Protein AF-A0A961KJP8-F1 (afdb_monomer_lite)

Secondary structure (DSSP, 8-state):
-PPPPPPTT-SEEEEETTTEEEEES-SS--HHHHHHHHHHHHHHHHH--TTEEEEEE-SSEEEEEE-TTTS-HHHHHHHHHHHHHTS-SSSPPPPS---PPP-----SSTTSTTHHHHHHHTT--HHHHHHHHHH-------

Structure (mmCIF, N/CA/C/O backbone):
data_AF-A0A961KJP8-F1
#
_entry.id   AF-A0A961KJP8-F1
#
loop_
_atom_site.group_PDB
_atom_site.id
_atom_site.type_symbol
_atom_site.label_atom_id
_atom_site.label_alt_id
_atom_site.label_comp_id
_atom_site.label_asym_id
_atom_site.label_entity_id
_atom_site.label_seq_id
_atom_site.pdbx_PDB_ins_code
_atom_site.Cartn_x
_atom_site.Cartn_y
_atom_site.Cartn_z
_atom_site.occupancy
_atom_site.B_iso_or_equiv
_atom_site.auth_seq_id
_atom_site.auth_comp_id
_atom_site.auth_asym_id
_atom_site.auth_atom_id
_atom_site.pdbx_PDB_model_num
ATOM 1 N N . MET A 1 1 ? -6.790 21.841 -0.341 1.00 41.84 1 MET A N 1
ATOM 2 C CA . MET A 1 1 ? -5.380 21.836 0.096 1.00 41.84 1 MET A CA 1
ATOM 3 C C . MET A 1 1 ? -4.637 20.857 -0.798 1.00 41.84 1 MET A C 1
ATOM 5 O O . MET A 1 1 ? -5.084 19.720 -0.892 1.00 41.84 1 MET A O 1
ATOM 9 N N . ALA A 1 2 ? -3.631 21.311 -1.547 1.00 49.59 2 ALA A N 1
ATOM 10 C CA . ALA A 1 2 ? -2.829 20.426 -2.396 1.00 49.59 2 ALA A CA 1
ATOM 11 C C . ALA A 1 2 ? -1.981 19.487 -1.512 1.00 49.59 2 ALA A C 1
ATOM 13 O O . ALA A 1 2 ? -1.607 19.905 -0.412 1.00 49.59 2 ALA A O 1
ATOM 14 N N . PRO A 1 3 ? -1.718 18.234 -1.929 1.00 55.06 3 PRO A N 1
ATOM 15 C CA . PRO A 1 3 ? -0.844 17.346 -1.171 1.00 55.06 3 PRO A CA 1
ATOM 16 C C . PRO A 1 3 ? 0.560 17.965 -1.048 1.00 55.06 3 PRO A C 1
ATOM 18 O O . PRO A 1 3 ? 0.991 18.661 -1.972 1.00 55.06 3 PRO A O 1
ATOM 21 N N . PRO A 1 4 ? 1.261 17.750 0.082 1.00 56.22 4 PRO A N 1
ATOM 22 C CA . PRO A 1 4 ? 2.637 18.206 0.228 1.00 56.22 4 PRO A CA 1
ATOM 23 C C . PRO A 1 4 ? 3.510 17.615 -0.892 1.00 56.22 4 PRO A C 1
ATOM 25 O O . PRO A 1 4 ? 3.237 16.497 -1.345 1.00 56.22 4 PRO A O 1
ATOM 28 N N . PRO A 1 5 ? 4.532 18.356 -1.361 1.00 59.50 5 PRO A N 1
ATOM 29 C CA . PRO A 1 5 ? 5.445 17.852 -2.378 1.00 59.50 5 PRO A CA 1
ATOM 30 C C . PRO A 1 5 ? 6.138 16.572 -1.883 1.00 59.50 5 PRO A C 1
ATOM 32 O O . PRO A 1 5 ? 6.341 16.422 -0.675 1.00 59.50 5 PRO A O 1
ATOM 35 N N . PRO A 1 6 ? 6.493 15.645 -2.790 1.00 62.84 6 PRO A N 1
ATOM 36 C CA . PRO A 1 6 ? 7.217 14.441 -2.414 1.00 62.84 6 PRO A CA 1
ATOM 37 C C . PRO A 1 6 ? 8.536 14.801 -1.731 1.00 62.84 6 PRO A C 1
ATOM 39 O O . PRO A 1 6 ? 9.225 15.744 -2.126 1.00 62.84 6 PRO A O 1
ATOM 42 N N . GLU A 1 7 ? 8.879 14.039 -0.699 1.00 74.00 7 GLU A N 1
ATOM 43 C CA . GLU A 1 7 ? 10.131 14.224 0.019 1.00 74.00 7 GLU A CA 1
ATOM 44 C C . GLU A 1 7 ? 11.343 13.938 -0.884 1.00 74.00 7 GLU A C 1
ATOM 46 O O . GLU A 1 7 ? 11.262 13.093 -1.789 1.00 74.00 7 GLU A O 1
ATOM 51 N N . PRO A 1 8 ? 12.489 14.608 -0.648 1.00 76.12 8 PRO A N 1
ATOM 52 C CA . PRO A 1 8 ? 13.696 14.382 -1.429 1.00 76.12 8 PRO A CA 1
ATOM 53 C C . PRO A 1 8 ? 14.079 12.897 -1.432 1.00 76.12 8 PRO A C 1
ATOM 55 O O . PRO A 1 8 ? 14.283 12.291 -0.384 1.00 76.12 8 PRO A O 1
ATOM 58 N N . GLY A 1 9 ? 14.195 12.310 -2.624 1.00 87.75 9 GLY A N 1
ATOM 59 C CA . GLY A 1 9 ? 14.569 10.903 -2.791 1.00 87.75 9 GLY A CA 1
ATOM 60 C C . GLY A 1 9 ? 13.405 9.929 -2.983 1.00 87.75 9 GLY A C 1
ATOM 61 O O . GLY A 1 9 ? 13.668 8.734 -3.126 1.00 87.75 9 GLY A O 1
ATOM 62 N N . PHE A 1 10 ? 12.155 10.402 -3.050 1.00 93.75 10 PHE A N 1
ATOM 63 C CA . PHE A 1 10 ? 10.992 9.588 -3.411 1.00 93.75 10 PHE A CA 1
ATOM 64 C C . PHE A 1 10 ? 10.323 10.059 -4.716 1.00 93.75 10 PHE A C 1
ATOM 66 O O . PHE A 1 10 ? 10.342 11.251 -5.020 1.00 93.75 10 PHE A O 1
ATOM 73 N N . PRO A 1 11 ? 9.714 9.145 -5.497 1.00 95.50 11 PRO A N 1
ATOM 74 C CA . PRO A 1 11 ? 9.646 7.699 -5.286 1.00 95.50 11 PRO A CA 1
ATOM 75 C C . PRO A 1 11 ? 10.997 6.991 -5.508 1.00 95.50 11 PRO A C 1
ATOM 77 O O . PRO A 1 11 ? 11.780 7.364 -6.377 1.00 95.50 11 PRO A O 1
ATOM 80 N N . ALA A 1 12 ? 11.265 5.942 -4.726 1.00 96.56 12 ALA A N 1
ATOM 81 C CA . ALA A 1 12 ? 12.535 5.214 -4.728 1.00 96.56 12 ALA A CA 1
ATOM 82 C C . ALA A 1 12 ? 12.351 3.750 -5.139 1.00 96.56 12 ALA A C 1
ATOM 84 O O . ALA A 1 12 ? 11.562 3.027 -4.531 1.00 96.56 12 ALA A O 1
ATOM 85 N N . ILE A 1 13 ? 13.144 3.287 -6.110 1.00 97.31 13 ILE A N 1
ATOM 86 C CA . ILE A 1 13 ? 13.220 1.870 -6.491 1.00 97.31 13 ILE A CA 1
ATOM 87 C C . ILE A 1 13 ? 14.413 1.217 -5.787 1.00 97.31 13 ILE A C 1
ATOM 89 O O . ILE A 1 13 ? 15.568 1.573 -6.053 1.00 97.31 13 ILE A O 1
ATOM 93 N N . ARG A 1 14 ? 14.142 0.211 -4.955 1.00 96.06 14 ARG A N 1
ATOM 94 C CA . ARG A 1 14 ? 15.132 -0.560 -4.192 1.00 96.06 14 ARG A CA 1
ATOM 95 C C . ARG A 1 14 ? 15.055 -2.045 -4.528 1.00 96.06 14 ARG A C 1
ATOM 97 O O . ARG A 1 14 ? 14.040 -2.553 -4.998 1.00 96.06 14 ARG A O 1
ATOM 104 N N . THR A 1 15 ? 16.149 -2.751 -4.283 1.00 95.62 15 THR A N 1
ATOM 105 C CA . THR A 1 15 ? 16.196 -4.210 -4.377 1.00 95.62 15 THR A CA 1
ATOM 106 C C . THR A 1 15 ? 15.733 -4.841 -3.073 1.00 95.62 15 THR A C 1
ATOM 108 O O . THR A 1 15 ? 16.133 -4.386 -2.004 1.00 95.62 15 THR A O 1
ATOM 111 N N . ALA A 1 16 ? 14.964 -5.921 -3.161 1.00 93.56 16 ALA A N 1
ATOM 112 C CA . ALA A 1 16 ? 14.533 -6.719 -2.021 1.00 93.56 16 ALA A CA 1
ATOM 113 C C . ALA A 1 16 ? 14.915 -8.186 -2.278 1.00 93.56 16 ALA A C 1
ATOM 115 O O . ALA A 1 16 ? 14.183 -8.937 -2.915 1.00 93.56 16 ALA A O 1
ATOM 116 N N . GLY A 1 17 ? 16.112 -8.580 -1.840 1.00 91.56 17 GLY A N 1
ATOM 117 C CA . GLY A 1 17 ? 16.649 -9.920 -2.092 1.00 91.56 17 GLY A CA 1
ATOM 118 C C . GLY A 1 17 ? 17.026 -10.187 -3.559 1.00 91.56 17 GLY A C 1
ATOM 119 O O . GLY A 1 17 ? 17.413 -9.281 -4.311 1.00 91.56 17 GLY A O 1
ATOM 120 N N . LEU A 1 18 ? 16.963 -11.464 -3.958 1.00 89.81 18 LEU A N 1
ATOM 121 C CA . LEU A 1 18 ? 17.415 -11.938 -5.275 1.00 89.81 18 LEU A CA 1
ATOM 122 C C . LEU A 1 18 ? 16.391 -11.676 -6.394 1.00 89.81 18 LEU A C 1
ATOM 124 O O . LEU A 1 18 ? 16.762 -11.278 -7.497 1.00 89.81 18 LEU A O 1
ATOM 128 N N . ASN A 1 19 ? 15.108 -11.846 -6.089 1.00 94.12 19 ASN A N 1
ATOM 129 C CA . ASN A 1 19 ? 14.028 -11.845 -7.083 1.00 94.12 19 ASN A CA 1
ATOM 130 C C . ASN A 1 19 ? 12.964 -10.786 -6.765 1.00 94.12 19 ASN A C 1
ATOM 132 O O . ASN A 1 19 ? 11.847 -10.853 -7.269 1.00 94.12 19 ASN A O 1
ATOM 136 N N . GLY A 1 20 ? 13.283 -9.838 -5.880 1.00 95.62 20 GLY A N 1
ATOM 137 C CA . GLY A 1 20 ? 12.343 -8.838 -5.398 1.00 95.62 20 GLY A CA 1
ATOM 138 C C . GLY A 1 20 ? 12.797 -7.408 -5.662 1.00 95.62 20 GLY A C 1
ATOM 139 O O . GLY A 1 20 ? 13.990 -7.077 -5.622 1.00 95.62 20 GLY A O 1
ATOM 140 N N . MET A 1 21 ? 11.822 -6.537 -5.900 1.00 96.81 21 MET A N 1
ATOM 141 C CA . MET A 1 21 ? 12.000 -5.090 -5.974 1.00 96.81 21 MET A CA 1
ATOM 142 C C . MET A 1 21 ? 10.942 -4.388 -5.129 1.00 96.81 21 MET A C 1
ATOM 144 O O . MET A 1 21 ? 9.816 -4.863 -4.998 1.00 96.81 21 MET A O 1
ATOM 148 N N . LEU A 1 22 ? 11.316 -3.247 -4.562 1.00 97.19 22 LEU A N 1
ATOM 149 C CA . LEU A 1 22 ? 10.440 -2.407 -3.761 1.00 97.19 22 LEU A CA 1
ATOM 150 C C . LEU A 1 22 ? 10.391 -1.012 -4.375 1.00 97.19 22 LEU A C 1
ATOM 152 O O . LEU A 1 22 ? 11.433 -0.416 -4.647 1.00 97.19 22 LEU A O 1
ATOM 156 N N . VAL A 1 23 ? 9.187 -0.490 -4.566 1.00 97.69 23 VAL A N 1
ATOM 157 C CA . VAL A 1 23 ? 8.947 0.899 -4.958 1.00 97.69 23 VAL A CA 1
ATOM 158 C C . VAL A 1 23 ? 8.318 1.615 -3.775 1.00 97.69 23 VAL A C 1
ATOM 160 O O . VAL A 1 23 ? 7.202 1.276 -3.393 1.00 97.69 23 VAL A O 1
ATOM 163 N N . SER A 1 24 ? 9.022 2.576 -3.184 1.00 97.25 24 SER A N 1
ATOM 164 C CA . SER A 1 24 ? 8.552 3.345 -2.024 1.00 97.25 24 SER A CA 1
ATOM 165 C C . SER A 1 24 ? 8.204 4.774 -2.420 1.00 97.25 24 SER A C 1
ATOM 167 O O . SER A 1 24 ? 8.913 5.368 -3.227 1.00 97.25 24 SER A O 1
ATOM 169 N N . PHE A 1 25 ? 7.156 5.333 -1.819 1.00 96.62 25 PHE A N 1
ATOM 170 C CA . PHE A 1 25 ? 6.673 6.696 -2.078 1.00 96.62 25 PHE A CA 1
ATOM 171 C C . PHE A 1 25 ? 6.934 7.674 -0.923 1.00 96.62 25 PHE A C 1
ATOM 173 O O . PHE A 1 25 ? 6.763 8.874 -1.109 1.00 96.62 25 PHE A O 1
ATOM 180 N N . ALA A 1 26 ? 7.339 7.173 0.243 1.00 95.19 26 ALA A N 1
ATOM 181 C CA . ALA A 1 26 ? 7.783 7.947 1.401 1.00 95.19 26 ALA A CA 1
ATOM 182 C C . ALA A 1 26 ? 8.609 7.041 2.332 1.00 95.19 26 ALA A C 1
ATOM 184 O O . ALA A 1 26 ? 8.640 5.816 2.135 1.00 95.19 26 ALA A O 1
ATOM 185 N N . ASP A 1 27 ? 9.267 7.625 3.333 1.00 92.62 27 ASP A N 1
ATOM 186 C CA . ASP A 1 27 ? 9.944 6.901 4.419 1.00 92.62 27 ASP A CA 1
ATOM 187 C C . ASP A 1 27 ? 9.015 6.597 5.609 1.00 92.62 27 ASP A C 1
ATOM 189 O O . ASP A 1 27 ? 9.269 5.682 6.391 1.00 92.62 27 ASP A O 1
ATOM 193 N N . SER A 1 28 ? 7.907 7.324 5.696 1.00 90.69 28 SER A N 1
ATOM 194 C CA . SER A 1 28 ? 6.936 7.298 6.777 1.00 90.69 28 SER A CA 1
ATOM 195 C C . SER A 1 28 ? 5.515 7.245 6.217 1.00 90.69 28 SER A C 1
ATOM 197 O O . SER A 1 28 ? 5.250 7.547 5.048 1.00 90.69 28 SER A O 1
ATOM 199 N N . MET A 1 29 ? 4.571 6.784 7.039 1.00 88.81 29 MET A N 1
ATOM 200 C CA . MET A 1 29 ? 3.182 6.653 6.611 1.00 88.81 29 MET A CA 1
ATOM 201 C C . MET A 1 29 ? 2.552 8.029 6.385 1.00 88.81 29 MET A C 1
ATOM 203 O O . MET A 1 29 ? 2.440 8.831 7.307 1.00 88.81 29 MET A O 1
ATOM 207 N N . SER A 1 30 ? 2.036 8.253 5.176 1.00 91.25 30 SER A N 1
ATOM 208 C CA . SER A 1 30 ? 1.184 9.398 4.865 1.00 91.25 30 SER A CA 1
ATOM 209 C C . SER A 1 30 ? 0.058 9.006 3.907 1.00 91.25 30 SER A C 1
ATOM 211 O O . SER A 1 30 ? 0.192 8.084 3.096 1.00 91.25 30 SER A O 1
ATOM 213 N N . GLU A 1 31 ? -1.073 9.711 3.994 1.00 90.25 31 GLU A N 1
ATOM 214 C CA . GLU A 1 31 ? -2.218 9.494 3.103 1.00 90.25 31 GLU A CA 1
ATOM 215 C C . GLU A 1 31 ? -1.829 9.639 1.614 1.00 90.25 31 GLU A C 1
ATOM 217 O O . GLU A 1 31 ? -2.146 8.728 0.842 1.00 90.25 31 GLU A O 1
ATOM 222 N N . PRO A 1 32 ? -1.097 10.692 1.178 1.00 93.19 32 PRO A N 1
ATOM 223 C CA . PRO A 1 32 ? -0.697 10.828 -0.224 1.00 93.19 32 PRO A CA 1
ATOM 224 C C . PRO A 1 32 ? 0.207 9.685 -0.700 1.00 93.19 32 PRO A C 1
ATOM 226 O O . PRO A 1 32 ? -0.021 9.139 -1.779 1.00 93.19 32 PRO A O 1
ATOM 229 N N . ALA A 1 33 ? 1.186 9.269 0.112 1.00 94.56 33 ALA A N 1
ATOM 230 C CA . ALA A 1 33 ? 2.104 8.195 -0.260 1.00 94.56 33 ALA A CA 1
ATOM 231 C C . ALA A 1 33 ? 1.407 6.827 -0.325 1.00 94.56 33 ALA A C 1
ATOM 233 O O . ALA A 1 33 ? 1.677 6.041 -1.235 1.00 94.56 33 ALA A O 1
ATOM 234 N N . ASN A 1 34 ? 0.460 6.550 0.579 1.00 94.88 34 ASN A N 1
ATOM 235 C CA . ASN A 1 34 ? -0.346 5.331 0.503 1.00 94.88 34 ASN A CA 1
ATOM 236 C C . ASN A 1 34 ? -1.211 5.298 -0.761 1.00 94.88 34 ASN A C 1
ATOM 238 O O . ASN A 1 34 ? -1.266 4.278 -1.452 1.00 94.88 34 ASN A O 1
ATOM 242 N N . ARG A 1 35 ? -1.853 6.420 -1.112 1.00 93.81 35 ARG A N 1
ATOM 243 C CA . ARG A 1 35 ? -2.639 6.507 -2.350 1.00 93.81 35 ARG A CA 1
ATOM 244 C C . ARG A 1 35 ? -1.763 6.321 -3.589 1.00 93.81 35 ARG A C 1
ATOM 246 O O . ARG A 1 35 ? -2.178 5.600 -4.496 1.00 93.81 35 ARG A O 1
ATOM 253 N N . ALA A 1 36 ? -0.563 6.901 -3.599 1.00 95.75 36 ALA A N 1
ATOM 254 C CA . ALA A 1 36 ? 0.408 6.727 -4.675 1.00 95.75 36 ALA A CA 1
ATOM 255 C C . ALA A 1 36 ? 0.815 5.254 -4.843 1.00 95.75 36 ALA A C 1
ATOM 257 O O . ALA A 1 36 ? 0.752 4.729 -5.954 1.00 95.75 36 ALA A O 1
ATOM 258 N N . ALA A 1 37 ? 1.118 4.554 -3.743 1.00 96.25 37 ALA A N 1
ATOM 259 C CA . ALA A 1 37 ? 1.440 3.127 -3.761 1.00 96.25 37 ALA A CA 1
ATOM 260 C C . ALA A 1 37 ? 0.290 2.272 -4.325 1.00 96.25 37 ALA A C 1
ATOM 262 O O . ALA A 1 37 ? 0.509 1.439 -5.208 1.00 96.25 37 ALA A O 1
ATOM 263 N N . LEU A 1 38 ? -0.949 2.512 -3.883 1.00 95.31 38 LEU A N 1
ATOM 264 C CA . LEU A 1 38 ? -2.132 1.800 -4.383 1.00 95.31 38 LEU A CA 1
ATOM 265 C C . LEU A 1 38 ? -2.387 2.072 -5.874 1.00 95.31 38 LEU A C 1
ATOM 267 O O . LEU A 1 38 ? -2.660 1.144 -6.641 1.00 95.31 38 LEU A O 1
ATOM 271 N N . ALA A 1 39 ? -2.285 3.333 -6.301 1.00 95.38 39 ALA A N 1
ATOM 272 C CA . ALA A 1 39 ? -2.461 3.719 -7.698 1.00 95.38 39 ALA A CA 1
ATOM 273 C C . ALA A 1 39 ? -1.373 3.106 -8.596 1.00 95.38 39 ALA A C 1
ATOM 275 O O . ALA A 1 39 ? -1.689 2.561 -9.660 1.00 95.38 39 ALA A O 1
ATOM 276 N N . PHE A 1 40 ? -0.115 3.142 -8.148 1.00 96.50 40 PHE A N 1
ATOM 277 C CA . PHE A 1 40 ? 1.024 2.550 -8.844 1.00 96.50 40 PHE A CA 1
ATOM 278 C C . PHE A 1 40 ? 0.871 1.043 -8.997 1.00 96.50 40 PHE A C 1
ATOM 280 O O . PHE A 1 40 ? 0.955 0.537 -10.116 1.00 96.50 40 PHE A O 1
ATOM 287 N N . ARG A 1 41 ? 0.546 0.325 -7.915 1.00 95.69 41 ARG A N 1
ATOM 288 C CA . ARG A 1 41 ? 0.306 -1.124 -7.972 1.00 95.69 41 ARG A CA 1
ATOM 289 C C . ARG A 1 41 ? -0.816 -1.473 -8.944 1.00 95.69 41 ARG A C 1
ATOM 291 O O . ARG A 1 41 ? -0.674 -2.399 -9.736 1.00 95.69 41 ARG A O 1
ATOM 298 N N . ALA A 1 42 ? -1.919 -0.726 -8.931 1.00 94.38 42 ALA A N 1
ATOM 299 C CA . ALA A 1 42 ? -3.015 -0.973 -9.861 1.00 94.38 42 ALA A CA 1
ATOM 300 C C . ALA A 1 42 ? -2.597 -0.761 -11.325 1.00 94.38 42 ALA A C 1
ATOM 302 O O . ALA A 1 42 ? -3.030 -1.502 -12.204 1.00 94.38 42 ALA A O 1
ATOM 303 N N . ALA A 1 43 ? -1.760 0.239 -11.606 1.00 94.69 43 ALA A N 1
ATOM 304 C CA . ALA A 1 43 ? -1.236 0.464 -12.948 1.00 94.69 43 ALA A CA 1
ATOM 305 C C . ALA A 1 43 ? -0.234 -0.606 -13.381 1.00 94.69 43 ALA A C 1
ATOM 307 O O . ALA A 1 43 ? -0.310 -1.070 -14.512 1.00 94.69 43 ALA A O 1
ATOM 308 N N . LEU A 1 44 ? 0.647 -1.022 -12.477 1.00 93.94 44 LEU A N 1
ATOM 309 C CA . LEU A 1 44 ? 1.578 -2.120 -12.685 1.00 93.94 44 LEU A CA 1
ATOM 310 C C . LEU A 1 44 ? 0.833 -3.424 -13.004 1.00 93.94 44 LEU A C 1
ATOM 312 O O . LEU A 1 44 ? 1.157 -4.083 -13.984 1.00 93.94 44 LEU A O 1
ATOM 316 N N . ASN A 1 45 ? -0.218 -3.749 -12.246 1.00 92.94 45 ASN A N 1
ATOM 317 C CA . ASN A 1 45 ? -1.044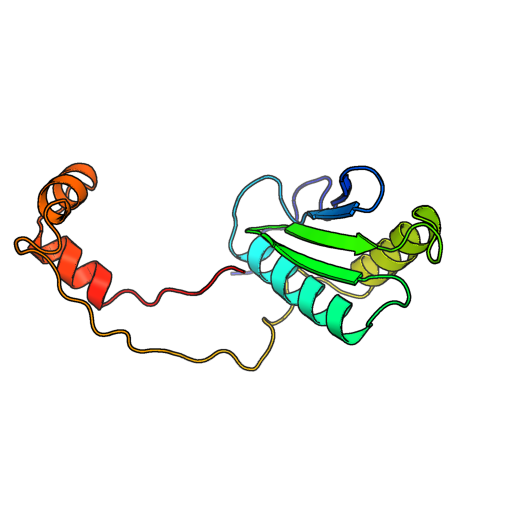 -4.931 -12.501 1.00 92.94 45 ASN A CA 1
ATOM 318 C C . ASN A 1 45 ? -1.764 -4.863 -13.853 1.00 92.94 45 ASN A C 1
ATOM 320 O O . ASN A 1 45 ? -1.931 -5.889 -14.499 1.00 92.94 45 ASN A O 1
ATOM 324 N N . ARG A 1 46 ? -2.172 -3.668 -14.300 1.00 92.00 46 ARG A N 1
ATOM 325 C CA . ARG A 1 46 ? -2.747 -3.479 -15.643 1.00 92.00 46 ARG A CA 1
ATOM 326 C C . ARG A 1 46 ? -1.709 -3.606 -16.754 1.00 92.00 46 ARG A C 1
ATOM 328 O O . ARG A 1 46 ? -2.042 -4.111 -17.815 1.00 92.00 46 ARG A O 1
ATOM 335 N N . ALA A 1 47 ? -0.490 -3.118 -16.525 1.00 90.75 47 ALA A N 1
ATOM 336 C CA . ALA A 1 47 ? 0.612 -3.266 -17.470 1.00 90.75 47 ALA A CA 1
ATOM 337 C C . ALA A 1 47 ? 1.084 -4.724 -17.575 1.00 90.75 47 ALA A C 1
ATOM 339 O O . ALA A 1 47 ? 1.663 -5.079 -18.594 1.00 90.75 47 ALA A O 1
ATOM 340 N N . ALA A 1 48 ? 0.839 -5.525 -16.527 1.00 83.88 48 ALA A N 1
ATOM 341 C CA . ALA A 1 48 ? 1.137 -6.953 -16.429 1.00 83.88 48 ALA A CA 1
ATOM 342 C C . ALA A 1 48 ? 2.498 -7.320 -17.052 1.00 83.88 48 ALA A C 1
ATOM 344 O O . ALA A 1 48 ? 2.539 -8.055 -18.037 1.00 83.88 48 ALA A O 1
ATOM 345 N N . PRO A 1 49 ? 3.623 -6.779 -16.541 1.00 81.69 49 PRO A N 1
ATOM 346 C CA . PRO A 1 49 ? 4.905 -6.966 -17.197 1.00 81.69 49 PRO A CA 1
ATOM 347 C C . PRO A 1 49 ? 5.289 -8.445 -17.188 1.00 81.69 49 PRO A C 1
ATOM 349 O O . PRO A 1 49 ? 5.395 -9.047 -16.117 1.00 81.69 49 PRO A O 1
ATOM 352 N N . ASP A 1 50 ? 5.550 -9.003 -18.368 1.00 89.19 50 ASP A N 1
ATOM 353 C CA . ASP A 1 50 ? 6.016 -10.382 -18.493 1.00 89.19 50 ASP A CA 1
ATOM 354 C C . ASP A 1 50 ? 7.226 -10.642 -17.588 1.00 89.19 50 ASP A C 1
ATOM 356 O O . ASP A 1 50 ? 8.205 -9.890 -17.586 1.00 89.19 50 ASP A O 1
ATOM 360 N N . GLY A 1 51 ? 7.142 -11.718 -16.804 1.00 90.38 51 GLY A N 1
ATOM 361 C CA . GLY A 1 51 ? 8.160 -12.106 -15.830 1.00 90.38 51 GLY A CA 1
ATOM 362 C C . GLY A 1 51 ? 7.947 -11.556 -14.417 1.00 90.38 51 GLY A C 1
ATOM 363 O O . GLY A 1 51 ? 8.650 -12.001 -13.515 1.00 90.38 51 GLY A O 1
ATOM 364 N N . VAL A 1 52 ? 6.984 -10.657 -14.181 1.00 93.81 52 VAL A N 1
ATOM 365 C CA . VAL A 1 52 ? 6.523 -10.318 -12.821 1.00 93.81 52 VAL A CA 1
ATOM 366 C C . VAL A 1 52 ? 5.509 -11.366 -12.368 1.00 93.81 52 VAL A C 1
ATOM 368 O O . VAL A 1 52 ? 4.498 -11.593 -13.024 1.00 93.81 52 VAL A O 1
ATOM 371 N N . GLU A 1 53 ? 5.778 -12.008 -11.236 1.00 93.94 53 GLU A N 1
ATOM 372 C CA . GLU A 1 53 ? 4.982 -13.130 -10.726 1.00 93.94 53 GLU A CA 1
ATOM 373 C C . GLU A 1 53 ? 4.015 -12.707 -9.615 1.00 93.94 53 GLU A C 1
ATOM 375 O O . GLU A 1 53 ? 2.981 -13.338 -9.418 1.00 93.94 53 GLU A O 1
ATOM 380 N N . GLU A 1 54 ? 4.347 -11.653 -8.865 1.00 93.81 54 GLU A N 1
ATOM 381 C CA . GLU A 1 54 ? 3.548 -11.198 -7.729 1.00 93.81 54 GLU A CA 1
ATOM 382 C C . GLU A 1 54 ? 3.723 -9.701 -7.480 1.00 93.81 54 GLU A C 1
ATOM 384 O O . GLU A 1 54 ? 4.824 -9.160 -7.625 1.00 93.81 54 GLU A O 1
ATOM 389 N N . THR A 1 55 ? 2.645 -9.041 -7.043 1.00 95.44 55 THR A N 1
ATOM 390 C CA . THR A 1 55 ? 2.694 -7.673 -6.518 1.00 95.44 55 THR A CA 1
ATOM 391 C C . THR A 1 55 ? 1.900 -7.541 -5.218 1.00 95.44 55 THR A C 1
ATOM 393 O O . THR A 1 55 ? 0.735 -7.948 -5.118 1.00 95.44 55 THR A O 1
ATOM 396 N N . ALA A 1 56 ? 2.499 -6.881 -4.230 1.00 92.94 56 ALA A N 1
ATOM 397 C CA . ALA A 1 56 ? 1.889 -6.622 -2.930 1.00 92.94 56 ALA A CA 1
ATOM 398 C C . ALA A 1 56 ? 2.072 -5.154 -2.529 1.00 92.94 56 ALA A C 1
ATOM 400 O O . ALA A 1 56 ? 3.124 -4.566 -2.769 1.00 92.94 56 ALA A O 1
ATOM 401 N N . SER A 1 57 ? 1.052 -4.549 -1.922 1.00 89.38 57 SER A N 1
ATOM 402 C CA . SER A 1 57 ? 1.141 -3.209 -1.325 1.00 89.38 57 SER A CA 1
ATOM 403 C C . SER A 1 57 ? 1.409 -3.315 0.172 1.00 89.38 57 SER A C 1
ATOM 405 O O . SER A 1 57 ? 0.820 -4.141 0.864 1.00 89.38 57 SER A O 1
ATOM 407 N N . SER A 1 58 ? 2.253 -2.418 0.667 1.00 88.50 58 SER A N 1
ATOM 408 C CA . SER A 1 58 ? 2.335 -2.027 2.074 1.00 88.50 58 SER A CA 1
ATOM 409 C C . SER A 1 58 ? 1.894 -0.560 2.208 1.00 88.50 58 SER A C 1
ATOM 411 O O . SER A 1 58 ? 1.438 0.041 1.234 1.00 88.50 58 SER A O 1
ATOM 413 N N . LEU A 1 59 ? 2.032 0.037 3.394 1.00 93.06 59 LEU A N 1
ATOM 414 C CA . LEU A 1 59 ? 1.542 1.384 3.706 1.00 93.06 59 LEU A CA 1
ATOM 415 C C . LEU A 1 59 ? 1.964 2.435 2.677 1.00 93.06 59 LEU A C 1
ATOM 417 O O . LEU A 1 59 ? 1.121 3.187 2.216 1.00 93.06 59 LEU A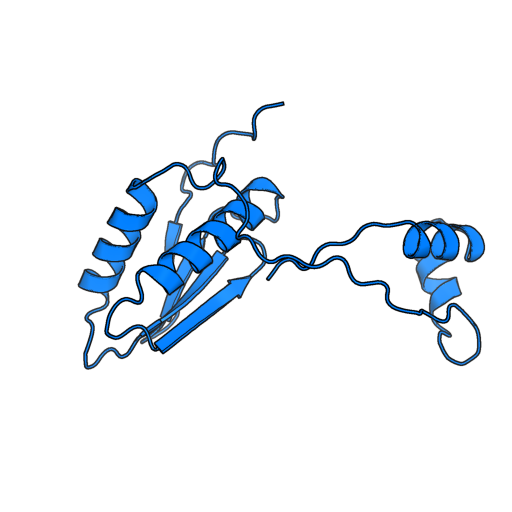 O 1
ATOM 421 N N . VAL A 1 60 ? 3.235 2.489 2.284 1.00 95.75 60 VAL A N 1
ATOM 422 C CA . VAL A 1 60 ? 3.743 3.499 1.330 1.00 95.75 60 VAL A CA 1
ATOM 423 C C . VAL A 1 60 ? 4.623 2.891 0.245 1.00 95.75 60 VAL A C 1
ATOM 425 O O . VAL A 1 60 ? 5.419 3.583 -0.385 1.00 95.75 60 VAL A O 1
ATOM 428 N N . SER A 1 61 ? 4.543 1.574 0.056 1.00 96.50 61 SER A N 1
ATOM 429 C CA . SER A 1 61 ? 5.417 0.853 -0.868 1.00 96.50 61 SER A CA 1
ATOM 430 C C . SER A 1 61 ? 4.688 -0.250 -1.620 1.00 96.50 61 SER A C 1
ATOM 432 O O . SER A 1 61 ? 3.702 -0.802 -1.137 1.00 96.50 61 SER A O 1
ATOM 434 N N . VAL A 1 62 ? 5.220 -0.602 -2.785 1.00 97.19 62 VAL A N 1
ATOM 435 C CA . VAL A 1 62 ? 4.795 -1.745 -3.592 1.00 97.19 62 VAL A CA 1
ATOM 436 C C . VAL A 1 62 ? 5.971 -2.696 -3.727 1.00 97.19 62 VAL A C 1
ATOM 438 O O . VAL A 1 62 ? 7.028 -2.316 -4.228 1.00 97.19 62 VAL A O 1
ATOM 441 N N . PHE A 1 63 ? 5.787 -3.924 -3.259 1.00 96.88 63 PHE A N 1
ATOM 442 C CA . PHE A 1 63 ? 6.698 -5.033 -3.482 1.00 96.88 63 PHE A CA 1
ATOM 443 C C . PHE A 1 63 ? 6.320 -5.762 -4.770 1.00 96.88 63 PHE A C 1
ATOM 445 O O . PHE A 1 63 ? 5.138 -5.938 -5.077 1.00 96.88 63 PHE A O 1
ATOM 452 N N . LEU A 1 64 ? 7.338 -6.187 -5.508 1.00 95.88 64 LEU A N 1
ATOM 453 C CA . LEU A 1 64 ? 7.219 -6.994 -6.708 1.00 95.88 64 LEU A CA 1
ATOM 454 C C . LEU A 1 64 ? 8.161 -8.187 -6.602 1.00 95.88 64 LEU A C 1
ATOM 456 O O . LEU A 1 64 ? 9.334 -7.999 -6.269 1.00 95.88 64 LEU A O 1
ATOM 460 N N . ARG A 1 65 ? 7.682 -9.370 -6.984 1.00 96.19 65 ARG A N 1
ATOM 461 C CA . ARG A 1 65 ? 8.512 -10.555 -7.226 1.00 96.19 65 ARG A CA 1
ATOM 462 C C . ARG A 1 65 ? 8.558 -10.852 -8.721 1.00 96.19 65 ARG A C 1
ATOM 464 O O . ARG A 1 65 ? 7.528 -10.768 -9.389 1.00 96.19 65 ARG A O 1
ATOM 471 N N . PHE A 1 66 ? 9.732 -11.189 -9.241 1.00 96.25 66 PHE A N 1
ATOM 472 C CA . PHE A 1 66 ? 9.932 -11.506 -10.654 1.00 96.25 66 PHE A CA 1
ATOM 473 C C . PHE A 1 66 ? 10.779 -12.766 -10.854 1.00 96.25 66 PHE A C 1
ATOM 475 O O . PHE A 1 66 ? 11.649 -13.080 -10.039 1.00 96.25 66 PHE A O 1
ATOM 482 N N . ASP A 1 67 ? 10.571 -13.447 -11.978 1.00 94.88 67 ASP A N 1
ATOM 483 C CA . ASP A 1 67 ? 11.374 -14.596 -12.384 1.00 94.88 67 ASP A CA 1
ATOM 484 C C . ASP A 1 67 ? 12.692 -14.105 -13.000 1.00 94.88 67 ASP A C 1
ATOM 486 O O . ASP A 1 67 ? 12.739 -13.645 -14.144 1.00 94.88 67 ASP A O 1
ATOM 490 N N . ALA A 1 68 ? 13.782 -14.218 -12.239 1.00 91.44 68 ALA A N 1
ATOM 491 C CA . ALA A 1 68 ? 15.110 -13.780 -12.661 1.00 91.44 68 ALA A CA 1
ATOM 492 C C . ALA A 1 68 ? 15.676 -14.565 -13.861 1.00 91.44 68 ALA A C 1
ATOM 494 O O . ALA A 1 68 ? 16.609 -14.081 -14.505 1.00 91.44 68 ALA A O 1
ATOM 495 N N . ALA A 1 69 ? 15.126 -15.742 -14.187 1.00 92.12 69 ALA A N 1
ATOM 496 C CA . ALA A 1 69 ? 15.503 -16.487 -15.387 1.00 92.12 69 ALA A CA 1
ATOM 497 C C . ALA A 1 69 ? 14.868 -15.899 -16.660 1.00 92.12 69 ALA A C 1
ATOM 499 O O . ALA A 1 69 ? 15.406 -16.084 -17.751 1.00 92.12 69 ALA A O 1
ATOM 500 N N . ARG A 1 70 ? 13.743 -15.181 -16.532 1.00 91.81 70 ARG A N 1
ATOM 501 C CA . ARG A 1 70 ? 12.992 -14.604 -17.665 1.00 91.81 70 ARG A CA 1
ATOM 502 C C . ARG A 1 70 ? 13.134 -13.093 -17.778 1.00 91.81 70 ARG A C 1
ATOM 504 O O . ARG A 1 70 ? 13.084 -12.560 -18.882 1.00 91.81 70 ARG A O 1
ATOM 511 N N . LEU A 1 71 ? 13.308 -12.404 -16.653 1.00 93.12 71 LEU A N 1
ATOM 512 C CA . LEU A 1 71 ? 13.379 -10.952 -16.587 1.00 93.12 71 LEU A CA 1
ATOM 513 C C . LEU A 1 71 ? 14.617 -10.520 -15.809 1.00 93.12 71 LEU A C 1
ATOM 515 O O . LEU A 1 71 ? 14.758 -10.786 -14.614 1.00 93.12 71 LEU A O 1
ATOM 519 N N . LYS A 1 72 ? 15.517 -9.793 -16.475 1.00 93.25 72 LYS A N 1
ATOM 520 C CA . LYS A 1 72 ? 16.666 -9.210 -15.785 1.00 93.25 72 LYS A CA 1
ATOM 521 C C . LYS A 1 72 ? 16.195 -8.068 -14.899 1.00 93.25 72 LYS A C 1
ATOM 523 O O . LYS A 1 72 ? 15.399 -7.216 -15.291 1.00 93.25 72 LYS A O 1
ATOM 528 N N . ARG A 1 73 ? 16.788 -7.989 -13.711 1.00 94.44 73 ARG A N 1
ATOM 529 C CA . ARG A 1 73 ? 16.506 -6.931 -12.735 1.00 94.44 73 ARG A CA 1
ATOM 530 C C . ARG A 1 73 ? 16.697 -5.521 -13.300 1.00 94.44 73 ARG A C 1
ATOM 532 O O . ARG A 1 73 ? 15.929 -4.629 -12.962 1.00 94.44 73 ARG A O 1
ATOM 539 N N . ALA A 1 74 ? 17.725 -5.311 -14.124 1.00 94.44 74 ALA A N 1
ATOM 540 C CA . ALA A 1 74 ? 18.000 -4.010 -14.735 1.00 94.44 74 ALA A CA 1
ATOM 541 C C . ALA A 1 74 ? 16.864 -3.574 -15.673 1.00 94.44 74 ALA A C 1
ATOM 543 O O . ALA A 1 74 ? 16.421 -2.431 -15.601 1.00 94.44 74 ALA A O 1
ATOM 544 N N . ASP A 1 75 ? 16.335 -4.510 -16.463 1.00 94.81 75 ASP A N 1
ATOM 545 C CA . ASP A 1 75 ? 15.225 -4.256 -17.382 1.00 94.81 75 ASP A CA 1
ATOM 546 C C . ASP A 1 75 ? 13.939 -3.958 -16.604 1.00 94.81 75 ASP A C 1
ATOM 548 O O . ASP A 1 75 ? 13.234 -2.996 -16.911 1.00 94.81 75 ASP A O 1
ATOM 552 N N . LEU A 1 76 ? 13.658 -4.723 -15.539 1.00 95.19 76 LEU A N 1
ATOM 553 C CA . LEU A 1 76 ? 12.538 -4.424 -14.643 1.00 95.19 76 LEU A CA 1
ATOM 554 C C . LEU A 1 76 ? 12.698 -3.044 -13.995 1.00 95.19 76 LEU A C 1
ATOM 556 O O . LEU A 1 76 ? 11.751 -2.263 -13.978 1.00 95.19 76 LEU A O 1
ATOM 560 N N . ARG A 1 77 ? 13.895 -2.704 -13.502 1.00 96.31 77 ARG A N 1
ATOM 561 C CA . ARG A 1 77 ? 14.175 -1.387 -12.915 1.00 96.31 77 ARG A CA 1
ATOM 562 C C . ARG A 1 77 ? 13.897 -0.257 -13.906 1.00 96.31 77 ARG A C 1
ATOM 564 O O . ARG A 1 77 ? 13.281 0.724 -13.501 1.00 96.31 77 ARG A O 1
ATOM 571 N N . ALA A 1 78 ? 14.334 -0.391 -15.158 1.00 96.25 78 ALA A N 1
ATOM 572 C CA . ALA A 1 78 ? 14.087 0.604 -16.200 1.00 96.25 78 ALA A CA 1
ATOM 573 C C . ALA A 1 78 ? 12.582 0.772 -16.457 1.00 96.25 78 ALA A C 1
ATOM 575 O O . ALA A 1 78 ? 12.065 1.879 -16.353 1.00 96.25 78 ALA A O 1
ATOM 576 N N . ARG A 1 79 ? 11.848 -0.335 -16.630 1.00 95.56 79 ARG A N 1
ATOM 577 C CA . ARG A 1 79 ? 10.384 -0.312 -16.808 1.00 95.56 79 ARG A CA 1
ATOM 578 C C . ARG A 1 79 ? 9.653 0.342 -15.634 1.00 95.56 79 ARG A C 1
ATOM 580 O O . ARG A 1 79 ? 8.693 1.081 -15.837 1.00 95.56 79 ARG A O 1
ATOM 587 N N . LEU A 1 80 ? 10.086 0.071 -14.401 1.00 96.50 80 LEU A N 1
ATOM 588 C CA . LEU A 1 80 ? 9.519 0.707 -13.210 1.00 96.50 80 LEU A CA 1
ATOM 589 C C . LEU A 1 80 ? 9.823 2.206 -13.179 1.00 96.50 80 LEU A C 1
ATOM 591 O O . LEU A 1 80 ? 8.950 2.974 -12.788 1.00 96.50 80 LEU A O 1
ATOM 595 N N . ALA A 1 81 ? 11.023 2.621 -13.590 1.00 96.88 81 ALA A N 1
ATOM 596 C CA . ALA A 1 81 ? 11.389 4.031 -13.677 1.00 96.88 81 ALA A CA 1
ATOM 597 C C . ALA A 1 81 ? 10.541 4.765 -14.729 1.00 96.88 81 ALA A C 1
ATOM 599 O O . ALA A 1 81 ? 9.985 5.818 -14.421 1.00 96.88 81 ALA A O 1
ATOM 600 N N . ASP A 1 82 ? 10.353 4.172 -15.909 1.00 96.75 82 ASP A N 1
ATOM 601 C CA . ASP A 1 82 ? 9.502 4.726 -16.969 1.00 96.75 82 ASP A CA 1
ATOM 602 C C . ASP A 1 82 ? 8.044 4.847 -16.506 1.00 96.75 82 ASP A C 1
ATOM 604 O O . ASP A 1 82 ? 7.399 5.883 -16.680 1.00 96.75 82 ASP A O 1
ATOM 608 N N . LEU A 1 83 ? 7.521 3.808 -15.843 1.00 96.25 83 LEU A N 1
ATOM 609 C CA . LEU A 1 83 ? 6.175 3.846 -15.281 1.00 96.25 83 LEU A CA 1
ATOM 610 C C . LEU A 1 83 ? 6.061 4.922 -14.195 1.00 96.25 83 LEU A C 1
ATOM 612 O O . LEU A 1 83 ? 5.081 5.667 -14.185 1.00 96.25 83 LEU A O 1
ATOM 616 N N . LEU A 1 84 ? 7.048 5.045 -13.306 1.00 96.50 84 LEU A N 1
ATOM 617 C CA . LEU A 1 84 ? 7.067 6.098 -12.291 1.00 96.50 84 LEU A CA 1
ATOM 618 C C . LEU A 1 84 ? 7.062 7.495 -12.919 1.00 96.50 84 LEU A C 1
ATOM 620 O O . LEU A 1 84 ? 6.313 8.345 -12.449 1.00 96.50 84 LEU A O 1
ATOM 624 N N . ALA A 1 85 ? 7.809 7.706 -14.002 1.00 95.81 85 ALA A N 1
ATOM 625 C CA . ALA A 1 85 ? 7.872 8.979 -14.717 1.00 95.81 85 ALA A CA 1
ATOM 626 C C . ALA A 1 85 ? 6.611 9.301 -15.544 1.00 95.81 85 ALA A C 1
ATOM 628 O O . ALA A 1 85 ? 6.414 10.448 -15.938 1.00 95.81 85 ALA A O 1
ATOM 629 N N . SER A 1 86 ? 5.739 8.319 -15.805 1.00 95.69 86 SER A N 1
ATOM 630 C CA . SER A 1 86 ? 4.585 8.490 -16.705 1.00 95.69 86 SER A CA 1
ATOM 631 C C . SER A 1 86 ? 3.514 9.475 -16.220 1.00 95.69 86 SER A C 1
ATOM 633 O O . SER A 1 86 ? 2.711 9.944 -17.027 1.00 95.69 86 SER A O 1
ATOM 635 N N . ARG A 1 87 ? 3.44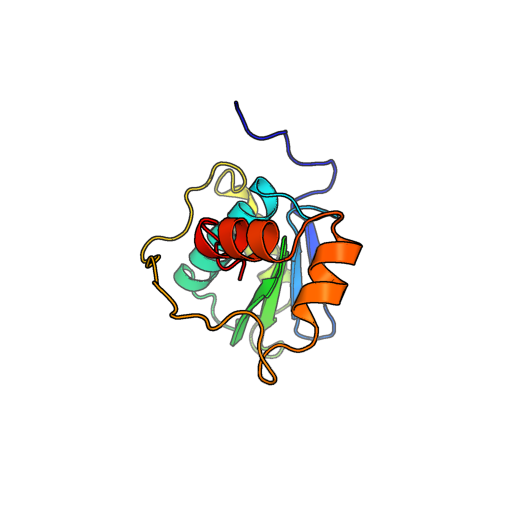4 9.754 -14.912 1.00 94.06 87 ARG A N 1
ATOM 636 C CA . ARG A 1 87 ? 2.463 10.664 -14.296 1.00 94.06 87 ARG A CA 1
ATOM 637 C C . ARG A 1 87 ? 2.835 10.989 -12.856 1.00 94.06 87 ARG A C 1
ATOM 639 O O . ARG A 1 87 ? 3.607 10.269 -12.231 1.00 94.06 87 ARG A O 1
ATOM 646 N N . ASP A 1 88 ? 2.181 12.003 -12.301 1.00 95.06 88 ASP A N 1
ATOM 647 C CA . ASP A 1 88 ? 2.179 12.217 -10.858 1.00 95.06 88 ASP A CA 1
ATOM 648 C C . ASP A 1 88 ? 1.315 11.158 -10.147 1.00 95.06 88 ASP A C 1
ATOM 650 O O . ASP A 1 88 ? 0.103 11.057 -10.358 1.00 95.06 88 ASP A O 1
ATOM 654 N N . TRP A 1 89 ? 1.953 10.359 -9.294 1.00 95.56 89 TRP A N 1
ATOM 655 C CA . TRP A 1 89 ? 1.297 9.320 -8.499 1.00 95.56 89 TRP A CA 1
ATOM 656 C C . TRP A 1 89 ? 0.690 9.850 -7.203 1.00 95.56 89 TRP A C 1
ATOM 658 O O . TRP A 1 89 ? -0.282 9.272 -6.718 1.00 95.56 89 TRP A O 1
ATOM 668 N N . TYR A 1 90 ? 1.209 10.949 -6.658 1.00 94.38 90 TYR A N 1
ATOM 669 C CA . TYR A 1 90 ? 0.720 11.529 -5.405 1.00 94.38 90 TYR A CA 1
ATOM 670 C C . TYR A 1 90 ? -0.639 12.212 -5.606 1.00 94.38 90 TYR A C 1
ATOM 672 O O . TYR A 1 90 ? -1.504 12.143 -4.729 1.00 94.38 90 TYR A O 1
ATOM 680 N N . GLY A 1 91 ? -0.872 12.782 -6.793 1.00 91.12 91 GLY A N 1
ATOM 681 C CA . GLY A 1 91 ? -2.170 13.288 -7.242 1.00 91.12 91 GLY A CA 1
ATOM 682 C C . GLY A 1 91 ? -3.088 12.253 -7.910 1.00 91.12 91 GLY A C 1
ATOM 683 O O . GLY A 1 91 ? -4.240 12.570 -8.212 1.00 91.12 91 GLY A O 1
ATOM 684 N N . ALA A 1 92 ? -2.632 11.018 -8.147 1.00 91.75 92 ALA A N 1
ATOM 685 C CA . ALA A 1 92 ? -3.412 10.033 -8.897 1.00 91.75 92 ALA A CA 1
ATOM 686 C C . ALA A 1 92 ? -4.708 9.624 -8.161 1.00 91.75 92 ALA A C 1
ATOM 688 O O . ALA A 1 92 ? -4.735 9.524 -6.927 1.00 91.75 92 ALA A O 1
ATOM 689 N N . PRO A 1 93 ? -5.814 9.351 -8.879 1.00 89.19 93 PRO A N 1
ATOM 690 C CA . PRO A 1 93 ? -7.017 8.815 -8.256 1.00 89.19 93 PRO A CA 1
ATOM 691 C C . PRO A 1 93 ? -6.759 7.408 -7.699 1.00 89.19 93 PRO A C 1
ATOM 693 O O . PRO A 1 93 ? -5.987 6.628 -8.260 1.00 89.19 93 PRO A O 1
ATOM 696 N N . LEU A 1 94 ? -7.444 7.066 -6.603 1.00 87.44 94 LEU A N 1
ATOM 697 C CA . LEU A 1 94 ? -7.440 5.696 -6.094 1.00 87.44 94 LEU A CA 1
ATOM 698 C C . LEU A 1 94 ? -8.048 4.740 -7.134 1.00 87.44 94 LEU A C 1
ATOM 700 O O . LEU A 1 94 ? -8.945 5.145 -7.880 1.00 87.44 94 LEU A O 1
ATOM 704 N N . PRO A 1 95 ? -7.619 3.466 -7.158 1.00 87.19 95 PRO A N 1
ATOM 705 C CA . PRO A 1 95 ? -8.226 2.467 -8.026 1.00 87.19 95 PRO A CA 1
ATOM 706 C C . PRO A 1 95 ? -9.748 2.362 -7.796 1.00 87.19 95 PRO A C 1
ATOM 708 O O . PRO A 1 95 ? -10.198 2.431 -6.644 1.00 87.19 95 PRO A O 1
ATOM 711 N N . PRO A 1 96 ? -10.548 2.196 -8.867 1.00 84.69 96 PRO A N 1
ATOM 712 C CA . PRO A 1 96 ? -11.996 2.035 -8.761 1.00 84.69 96 PRO A CA 1
ATOM 713 C C . PRO A 1 96 ? -12.370 0.676 -8.137 1.00 84.69 96 PRO A C 1
ATOM 715 O O . PRO A 1 96 ? -11.511 -0.165 -7.884 1.00 84.69 96 PRO A O 1
ATOM 718 N N . GLY A 1 97 ? -13.665 0.446 -7.888 1.00 85.88 97 GLY A N 1
ATOM 719 C CA . GLY A 1 97 ? -14.171 -0.842 -7.379 1.00 85.88 97 GLY A CA 1
ATOM 720 C C . GLY A 1 97 ? -14.139 -0.999 -5.854 1.00 85.88 97 GLY A C 1
ATOM 721 O O . GLY A 1 97 ? -14.367 -2.089 -5.332 1.00 85.88 97 GLY A O 1
ATOM 722 N N . ARG A 1 98 ? -13.880 0.086 -5.116 1.00 85.62 98 ARG A N 1
ATOM 723 C CA . ARG A 1 98 ? -13.925 0.092 -3.648 1.00 85.62 98 ARG A CA 1
ATOM 724 C C . ARG A 1 98 ? -15.370 -0.028 -3.164 1.00 85.62 98 ARG A C 1
ATOM 726 O O . ARG A 1 98 ? -16.258 0.660 -3.663 1.00 85.62 98 ARG A O 1
ATOM 733 N N . ARG A 1 99 ? -15.593 -0.884 -2.168 1.00 90.50 99 ARG A N 1
ATOM 734 C CA . ARG A 1 99 ? -16.911 -1.146 -1.577 1.00 90.50 99 ARG A CA 1
ATOM 735 C C . ARG A 1 99 ? -16.930 -0.681 -0.128 1.00 90.50 99 ARG A C 1
ATOM 737 O O . ARG A 1 99 ? -16.004 -0.983 0.621 1.00 90.50 99 ARG A O 1
ATOM 744 N N . LEU A 1 100 ? -17.989 0.029 0.258 1.00 91.94 100 LEU A N 1
ATOM 745 C CA . LEU A 1 100 ? -18.270 0.302 1.663 1.00 91.94 100 LEU A CA 1
ATOM 746 C C . LEU A 1 100 ? -18.948 -0.929 2.266 1.00 91.94 100 LEU A C 1
ATOM 748 O O . LEU A 1 100 ? -20.037 -1.309 1.837 1.00 91.94 100 LEU A O 1
ATOM 752 N N . TRP A 1 101 ? -18.296 -1.535 3.251 1.00 93.81 101 TRP A N 1
ATOM 753 C CA . TRP A 1 101 ? -18.836 -2.656 4.010 1.00 93.81 101 TRP A CA 1
ATOM 754 C C . TRP A 1 101 ? -19.322 -2.176 5.373 1.00 93.81 101 TRP A C 1
ATOM 756 O O . TRP A 1 101 ? -18.686 -1.328 5.996 1.00 93.81 101 TRP A O 1
ATOM 766 N N . ARG A 1 102 ? -20.446 -2.730 5.833 1.00 93.50 102 ARG A N 1
ATOM 767 C CA . ARG A 1 102 ? -20.883 -2.620 7.227 1.00 93.50 102 ARG A CA 1
ATOM 768 C C . ARG A 1 102 ? -20.581 -3.947 7.903 1.00 93.50 102 ARG A C 1
ATOM 770 O O . ARG A 1 102 ? -21.094 -4.972 7.464 1.00 93.50 102 ARG A O 1
ATOM 777 N N . ILE A 1 103 ? -19.728 -3.910 8.917 1.00 92.81 103 ILE A N 1
ATOM 778 C CA . ILE A 1 103 ? -19.331 -5.082 9.694 1.00 92.81 103 ILE A CA 1
ATOM 779 C C . ILE A 1 103 ? -20.054 -4.975 11.039 1.00 92.81 103 ILE A C 1
ATOM 781 O O . ILE A 1 103 ? -19.831 -3.991 11.744 1.00 92.81 103 ILE A O 1
ATOM 785 N N . PRO A 1 104 ? -20.956 -5.911 11.380 1.00 91.56 104 PRO A N 1
ATOM 786 C CA . PRO A 1 104 ? -21.522 -5.977 12.719 1.00 91.56 104 PRO A CA 1
ATOM 787 C C . PRO A 1 104 ? -20.414 -6.298 13.721 1.00 91.56 104 PRO A C 1
ATOM 789 O O . PRO A 1 104 ? -19.681 -7.270 13.538 1.00 91.56 104 PRO A O 1
ATOM 792 N N . THR A 1 105 ? -20.316 -5.495 14.774 1.00 91.31 105 THR A N 1
ATOM 793 C CA . THR A 1 105 ? -19.271 -5.622 15.792 1.00 91.31 105 THR A CA 1
ATOM 794 C C . THR A 1 105 ? -19.922 -5.668 17.164 1.00 91.31 105 THR A C 1
ATOM 796 O O . THR A 1 105 ? -20.784 -4.846 17.470 1.00 91.31 105 THR A O 1
ATOM 799 N N . ILE A 1 106 ? -19.511 -6.634 17.983 1.00 90.38 106 ILE A N 1
ATOM 800 C CA . ILE A 1 106 ? -19.838 -6.675 19.408 1.00 90.38 106 ILE A CA 1
ATOM 801 C C . ILE A 1 106 ? -18.701 -5.971 20.143 1.00 90.38 106 ILE A C 1
ATOM 803 O O . ILE A 1 106 ? -17.533 -6.268 19.896 1.00 90.38 106 ILE A O 1
ATOM 807 N N . TYR A 1 107 ? -19.049 -5.044 21.029 1.00 88.94 107 TYR A N 1
ATOM 808 C CA . TYR A 1 107 ? -18.099 -4.355 21.891 1.00 88.94 107 TYR A CA 1
ATOM 809 C C . TYR A 1 107 ? -18.332 -4.739 23.353 1.00 88.94 107 TYR A C 1
ATOM 811 O O . TYR A 1 107 ? -19.477 -4.903 23.776 1.00 88.94 107 TYR A O 1
ATOM 819 N N . GLY A 1 108 ? -17.245 -4.853 24.116 1.00 82.50 108 GLY A N 1
ATOM 820 C CA . GLY A 1 108 ? -17.264 -5.264 25.519 1.00 82.50 108 GLY A CA 1
ATOM 821 C C . GLY A 1 108 ? -17.640 -6.734 25.710 1.00 82.50 108 GLY A C 1
ATOM 822 O O . GLY A 1 108 ? -17.532 -7.541 24.783 1.00 82.50 108 GLY A O 1
ATOM 823 N N . THR A 1 109 ? -18.128 -7.064 26.912 1.00 83.88 109 THR A N 1
ATOM 824 C CA . THR A 1 109 ? -18.429 -8.435 27.383 1.00 83.88 109 THR A CA 1
ATOM 825 C C . THR A 1 109 ? -17.186 -9.322 27.522 1.00 83.88 109 THR A C 1
ATOM 827 O O . THR A 1 109 ? -16.074 -8.913 27.189 1.00 83.88 109 THR A O 1
ATOM 830 N N . ASP A 1 110 ? -17.384 -10.574 27.939 1.00 84.38 110 ASP A N 1
ATOM 831 C CA . ASP A 1 110 ? -16.336 -11.604 27.975 1.00 84.38 110 ASP A CA 1
ATOM 832 C C . ASP A 1 110 ? -15.709 -11.883 26.591 1.00 84.38 110 ASP A C 1
ATOM 834 O O . ASP A 1 110 ? -14.643 -12.489 26.501 1.00 84.38 110 ASP A O 1
ATOM 838 N N . LEU A 1 111 ? -16.353 -11.440 25.501 1.00 84.38 111 LEU A N 1
ATOM 839 C CA . LEU A 1 111 ? -15.852 -11.582 24.130 1.00 84.38 111 LEU A CA 1
ATOM 840 C C . LEU A 1 111 ? -14.885 -10.466 23.700 1.00 84.38 111 LEU A C 1
ATOM 842 O O . LEU A 1 111 ? -14.167 -10.648 22.717 1.00 84.38 111 LEU A O 1
ATOM 846 N N . ALA A 1 112 ? -14.847 -9.332 24.407 1.00 81.50 112 ALA A N 1
ATOM 847 C CA . ALA A 1 112 ? -13.895 -8.245 24.161 1.00 81.50 112 ALA A CA 1
ATOM 848 C C . ALA A 1 112 ? -13.325 -7.697 25.486 1.00 81.50 112 ALA A C 1
ATOM 850 O O . ALA A 1 112 ? -13.522 -6.521 25.809 1.00 81.50 112 ALA A O 1
ATOM 851 N N . PRO A 1 113 ? -12.605 -8.536 26.257 1.00 85.88 113 PRO A N 1
ATOM 852 C CA . PRO A 1 113 ? -12.195 -8.204 27.620 1.00 85.88 113 PRO A CA 1
ATOM 853 C C . PRO A 1 113 ? -11.166 -7.065 27.695 1.00 85.88 113 PRO A C 1
ATOM 855 O O . PRO A 1 113 ? -11.020 -6.452 28.745 1.00 85.88 113 PRO A O 1
ATOM 858 N N . GLN A 1 114 ? -10.465 -6.746 26.600 1.00 91.12 114 GLN A N 1
ATOM 859 C CA . GLN A 1 114 ? -9.467 -5.667 26.562 1.00 91.12 114 GLN A CA 1
ATOM 860 C C . GLN A 1 114 ? -10.045 -4.287 26.218 1.00 91.12 114 GLN A C 1
ATOM 862 O O . GLN A 1 114 ? -9.281 -3.329 26.112 1.00 91.12 114 GLN A O 1
ATOM 867 N N . LEU A 1 115 ? -11.360 -4.156 25.999 1.00 92.31 115 LEU A N 1
ATOM 868 C CA . LEU A 1 115 ? -11.936 -2.877 25.575 1.00 92.31 115 LEU A CA 1
ATOM 869 C C . LEU A 1 115 ? -11.694 -1.766 26.605 1.00 92.31 115 LEU A C 1
ATOM 871 O O . LEU A 1 115 ? -11.261 -0.681 26.222 1.00 92.31 115 LEU A O 1
ATOM 875 N N . ASP A 1 116 ? -11.933 -2.042 27.887 1.00 91.50 116 ASP A N 1
ATOM 876 C CA . ASP A 1 116 ? -11.798 -1.043 28.952 1.00 91.50 116 ASP A CA 1
ATOM 877 C C . ASP A 1 116 ? -10.341 -0.592 29.120 1.00 91.50 116 ASP A C 1
ATOM 879 O O . ASP A 1 116 ? -10.061 0.600 29.239 1.00 91.50 116 ASP A O 1
ATOM 883 N N . GLU A 1 117 ? -9.395 -1.535 29.048 1.00 92.50 117 GLU A N 1
ATOM 884 C CA . GLU A 1 117 ? -7.959 -1.245 29.100 1.00 92.50 117 GLU A CA 1
ATOM 885 C C . GLU A 1 117 ? -7.509 -0.417 27.887 1.00 92.50 117 GLU A C 1
ATOM 887 O O . GLU A 1 117 ? -6.800 0.580 28.040 1.00 92.50 117 GLU A O 1
ATOM 892 N N . ALA A 1 118 ? -7.953 -0.782 26.681 1.00 93.12 118 ALA A N 1
ATOM 893 C CA . ALA A 1 118 ? -7.620 -0.058 25.458 1.00 93.12 118 ALA A CA 1
ATOM 894 C C . ALA A 1 118 ? -8.212 1.361 25.449 1.00 93.12 118 ALA A C 1
ATOM 896 O O . ALA A 1 118 ? -7.529 2.307 25.048 1.00 93.12 118 ALA A O 1
ATOM 897 N N . ALA A 1 119 ? -9.455 1.524 25.913 1.00 94.50 119 ALA A N 1
ATOM 898 C CA . ALA A 1 119 ? -10.098 2.828 26.046 1.00 94.50 119 ALA A CA 1
ATOM 899 C C . ALA A 1 119 ? -9.341 3.710 27.049 1.00 94.50 119 ALA A C 1
ATOM 901 O O . ALA A 1 119 ? -8.984 4.842 26.717 1.00 94.50 119 ALA A O 1
ATOM 902 N N . ALA A 1 120 ? -8.993 3.164 28.219 1.00 95.00 120 ALA A N 1
ATOM 903 C CA . ALA A 1 120 ? -8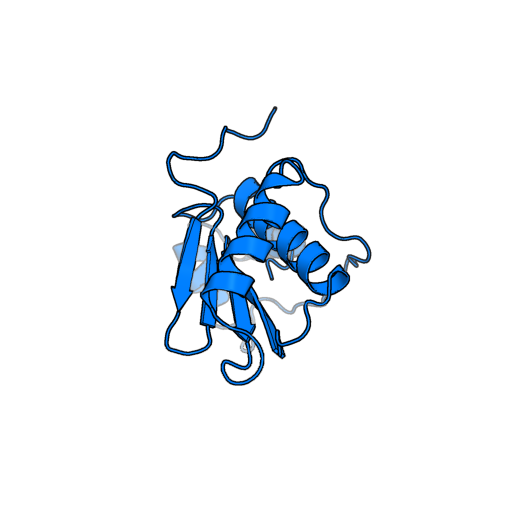.199 3.868 29.221 1.00 95.00 120 ALA A CA 1
ATOM 904 C C . ALA A 1 120 ? -6.811 4.266 28.688 1.00 95.00 120 ALA A C 1
ATOM 906 O O . ALA A 1 120 ? -6.387 5.407 28.874 1.00 95.00 120 ALA A O 1
ATOM 907 N N . GLY A 1 121 ? -6.130 3.370 27.964 1.00 96.38 121 GLY A N 1
ATOM 908 C CA . GLY A 1 121 ? -4.846 3.653 27.312 1.00 96.38 121 GLY A CA 1
ATOM 909 C C . GLY A 1 121 ? -4.922 4.756 26.248 1.00 96.38 121 GLY A C 1
ATOM 910 O O . GLY A 1 121 ? -3.942 5.467 26.029 1.00 96.38 121 GLY A O 1
ATOM 911 N N . ALA A 1 122 ? -6.089 4.941 25.627 1.00 94.56 122 ALA A N 1
ATOM 912 C CA . ALA A 1 122 ? -6.375 6.033 24.698 1.00 94.56 122 ALA A CA 1
ATOM 913 C C . ALA A 1 122 ? -6.907 7.311 25.383 1.00 94.56 122 ALA A C 1
ATOM 915 O O . ALA A 1 122 ? -7.138 8.311 24.703 1.00 94.56 122 ALA A O 1
ATOM 916 N N . GLY A 1 123 ? -7.109 7.299 26.707 1.00 97.06 123 GLY A N 1
ATOM 917 C CA . GLY A 1 123 ? -7.683 8.419 27.458 1.00 97.06 123 GLY A CA 1
ATOM 918 C C . GLY A 1 123 ? -9.186 8.626 27.230 1.00 97.06 123 GLY A C 1
ATOM 919 O O . GLY A 1 123 ? -9.677 9.742 27.393 1.00 97.06 123 GLY A O 1
ATOM 920 N N . LEU A 1 124 ? -9.912 7.579 26.833 1.00 96.81 124 LEU A N 1
ATOM 921 C CA . LEU A 1 124 ? -11.348 7.599 26.540 1.00 96.81 124 LEU A CA 1
ATOM 922 C C . LEU A 1 124 ? -12.128 6.745 27.547 1.00 96.81 124 LEU A C 1
ATOM 924 O O . LEU A 1 124 ? -11.586 5.811 28.137 1.00 96.81 124 LEU A O 1
ATOM 928 N N . SER A 1 125 ? -13.426 7.025 27.709 1.00 95.56 125 SER A N 1
ATOM 929 C CA . SER A 1 125 ? -14.330 6.043 28.319 1.00 95.56 125 SER A CA 1
ATOM 930 C C . SER A 1 125 ? -14.630 4.914 27.329 1.00 95.56 125 SER A C 1
ATOM 932 O O . SER A 1 125 ? -14.519 5.096 26.111 1.00 95.56 125 SER A O 1
ATOM 934 N N . ALA A 1 126 ? -15.048 3.755 27.838 1.00 93.50 126 ALA A N 1
ATOM 935 C CA . ALA A 1 126 ? -15.442 2.630 26.998 1.00 93.50 126 ALA A CA 1
ATOM 936 C C . ALA A 1 126 ? -16.606 3.004 26.063 1.00 93.50 126 ALA A C 1
ATOM 938 O O . ALA A 1 126 ? -16.566 2.695 24.873 1.00 93.50 126 ALA A O 1
ATOM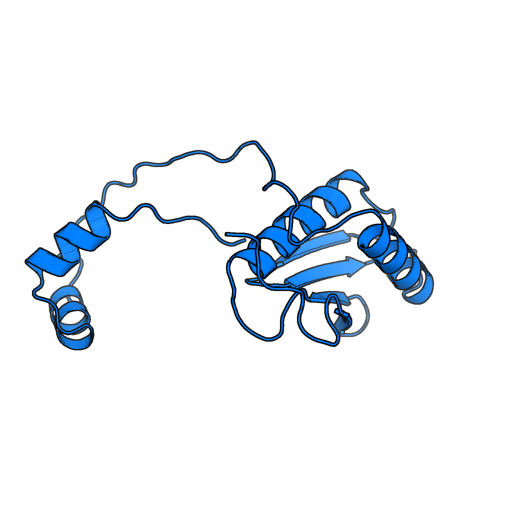 939 N N . GLU A 1 127 ? -17.604 3.747 26.554 1.00 94.12 127 GLU A N 1
ATOM 940 C CA . GLU A 1 127 ? -18.732 4.216 25.741 1.00 94.12 127 GLU A CA 1
ATOM 941 C C . GLU A 1 127 ? -18.277 5.143 24.610 1.00 94.12 127 GLU A C 1
ATOM 943 O O . GLU A 1 127 ? -18.747 5.008 23.478 1.00 94.12 127 GLU A O 1
ATOM 948 N N . GLN A 1 128 ? -17.340 6.055 24.894 1.00 95.88 128 GLN A N 1
ATOM 949 C CA . GLN A 1 128 ? -16.800 6.961 23.883 1.00 95.88 128 GLN A CA 1
ATOM 950 C C . GLN A 1 128 ? -16.008 6.188 22.823 1.00 95.88 128 GLN A C 1
ATOM 952 O O . GLN A 1 128 ? -16.198 6.414 21.630 1.00 95.88 128 GLN A O 1
ATOM 957 N N . ALA A 1 129 ? -15.185 5.221 23.238 1.00 94.62 129 ALA A N 1
ATOM 958 C CA . ALA A 1 129 ? -14.446 4.365 22.316 1.00 94.62 129 ALA A CA 1
ATOM 959 C C . ALA A 1 129 ? -15.387 3.554 21.405 1.00 94.62 129 ALA A C 1
ATOM 961 O O . ALA A 1 129 ? -15.155 3.474 20.199 1.00 94.62 129 ALA A O 1
ATOM 962 N N . ILE A 1 130 ? -16.474 2.993 21.948 1.00 94.62 130 ILE A N 1
ATOM 963 C CA . ILE A 1 130 ? -17.489 2.263 21.170 1.00 94.62 130 ILE A CA 1
ATOM 964 C C . ILE A 1 130 ? -18.147 3.177 20.140 1.00 94.62 130 ILE A C 1
ATOM 966 O O . ILE A 1 130 ? -18.266 2.804 18.970 1.00 94.62 130 ILE A O 1
ATOM 970 N N . HIS A 1 131 ? -18.572 4.366 20.568 1.00 94.56 131 HIS A N 1
ATOM 971 C CA . HIS A 1 131 ? -19.174 5.349 19.679 1.00 94.56 131 HIS A CA 1
ATOM 972 C C . HIS A 1 131 ? -18.220 5.706 18.533 1.00 94.56 131 HIS A C 1
ATOM 974 O O . HIS A 1 131 ? -18.604 5.635 17.363 1.00 94.56 131 HIS A O 1
ATOM 980 N N . ASP A 1 132 ? -16.968 6.025 18.853 1.00 94.62 132 ASP A N 1
ATOM 981 C CA . ASP A 1 132 ? -15.985 6.467 17.866 1.00 94.62 132 ASP A CA 1
ATOM 982 C C . ASP A 1 132 ? -15.622 5.346 16.891 1.00 94.62 132 ASP A C 1
ATOM 984 O O . ASP A 1 132 ? -15.597 5.573 15.680 1.00 94.62 132 ASP A O 1
ATOM 988 N N . LEU A 1 133 ? -15.432 4.116 17.378 1.00 93.31 133 LEU A N 1
ATOM 989 C CA . LEU A 1 133 ? -15.183 2.944 16.534 1.00 93.31 133 LEU A CA 1
ATOM 990 C C . LEU A 1 133 ? -16.381 2.618 15.630 1.00 93.31 133 LEU A C 1
ATOM 992 O O . LEU A 1 133 ? -16.185 2.262 14.467 1.00 93.31 133 LEU A O 1
ATOM 996 N N . GLY A 1 134 ? -17.607 2.753 16.139 1.00 92.88 134 GLY A N 1
ATOM 997 C CA . GLY A 1 134 ? -18.834 2.506 15.380 1.00 92.88 134 GLY A CA 1
ATOM 998 C C . GLY A 1 134 ? -19.146 3.591 14.343 1.00 92.88 134 GLY A C 1
ATOM 999 O O . GLY A 1 134 ? -19.738 3.300 13.300 1.00 92.88 134 GLY A O 1
ATOM 1000 N N . ALA A 1 135 ? -18.740 4.835 14.603 1.00 92.62 135 ALA A N 1
ATOM 1001 C CA . ALA A 1 135 ? -18.954 5.974 13.710 1.00 92.62 135 ALA A CA 1
ATOM 1002 C C . ALA A 1 135 ? -17.817 6.165 12.688 1.00 92.62 135 ALA A C 1
ATOM 1004 O O . ALA A 1 135 ? -18.034 6.755 11.620 1.00 92.62 135 ALA A O 1
ATOM 1005 N N . ALA A 1 136 ? -16.610 5.677 12.989 1.00 92.75 136 ALA A N 1
ATOM 1006 C CA . ALA A 1 136 ? -15.437 5.857 12.148 1.00 92.75 136 ALA A CA 1
ATOM 1007 C C . ALA A 1 136 ? -15.594 5.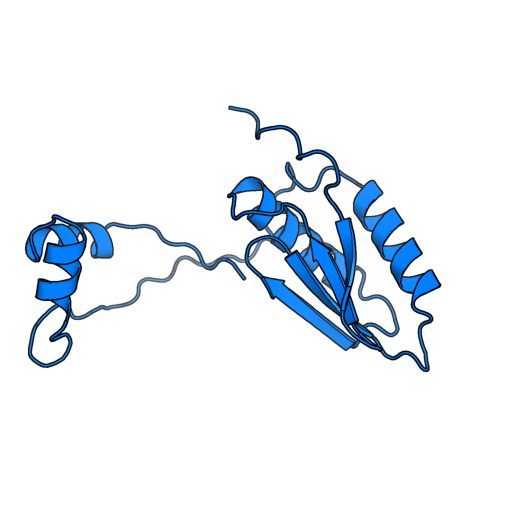193 10.772 1.00 92.75 136 ALA A C 1
ATOM 1009 O O . ALA A 1 136 ? -15.904 4.010 10.624 1.00 92.75 136 ALA A O 1
ATOM 1010 N N . ARG A 1 137 ? -15.279 5.956 9.721 1.00 91.50 137 ARG A N 1
ATOM 1011 C CA . ARG A 1 137 ? -15.159 5.429 8.357 1.00 91.50 137 ARG A CA 1
ATOM 1012 C C . ARG A 1 137 ? -13.712 5.072 8.067 1.00 91.50 137 ARG A C 1
ATOM 1014 O O . ARG A 1 137 ? -12.935 5.907 7.611 1.00 91.50 137 ARG A O 1
ATOM 1021 N N . VAL A 1 138 ? -13.372 3.815 8.312 1.00 91.38 138 VAL A N 1
ATOM 1022 C CA . VAL A 1 138 ? -12.036 3.283 8.031 1.00 91.38 138 VAL A CA 1
ATOM 1023 C C . VAL A 1 138 ? -11.891 2.835 6.577 1.00 91.38 138 VAL A C 1
ATOM 1025 O O . VAL A 1 138 ? -12.865 2.566 5.867 1.00 91.38 138 VAL A O 1
ATOM 1028 N N . ARG A 1 139 ? -10.641 2.741 6.120 1.00 89.19 139 ARG A N 1
ATOM 1029 C CA . ARG A 1 139 ? -10.288 2.265 4.782 1.00 89.19 139 ARG A CA 1
ATOM 1030 C C . ARG A 1 139 ? -9.191 1.208 4.860 1.00 89.19 139 ARG A C 1
ATOM 1032 O O . ARG A 1 139 ? -8.233 1.371 5.603 1.00 89.19 139 ARG A O 1
ATOM 1039 N N . VAL A 1 140 ? -9.301 0.168 4.034 1.00 87.44 140 VAL A N 1
ATOM 1040 C CA . VAL A 1 140 ? -8.206 -0.793 3.823 1.00 87.44 140 VAL A CA 1
ATOM 1041 C C . VAL A 1 140 ? -7.064 -0.088 3.083 1.00 87.44 140 VAL A C 1
ATOM 1043 O O . VAL A 1 140 ? -7.319 0.656 2.122 1.00 87.44 140 VAL A O 1
ATOM 1046 N N . LEU A 1 141 ? -5.837 -0.282 3.577 1.00 85.38 141 LEU A N 1
ATOM 1047 C CA . LEU A 1 141 ? -4.622 0.416 3.138 1.00 85.38 141 LEU A CA 1
ATOM 1048 C C . LEU A 1 141 ? -3.769 -0.376 2.133 1.00 85.38 141 LEU A C 1
ATOM 1050 O O . LEU A 1 141 ? -2.807 0.190 1.614 1.00 85.38 141 LEU A O 1
ATOM 1054 N N . SER A 1 142 ? -4.109 -1.638 1.852 1.00 76.12 142 SER A N 1
ATOM 1055 C CA . SER A 1 142 ? -3.359 -2.557 0.983 1.00 76.12 142 SER A CA 1
ATOM 1056 C C . SER A 1 142 ? -4.173 -3.122 -0.178 1.00 76.12 142 SER A C 1
ATOM 1058 O O . SER A 1 142 ? -5.422 -3.099 -0.131 1.00 76.12 142 SER A O 1
#

Radius of gyration: 19.61 Å; chains: 1; bounding box: 40×38×48 Å

Sequence (142 aa):
MAPPPPEPGFPAIRTAGLNGMLVSFADSMSEPANRAALAFRAALNRAAPDGVEETASSLVSVFLRFDAARLKRADLRARLADLLASRDWYGAPLPPGRRLWRIPTIYGTDLAPQLDEAAAGAGLSAEQAIHDLGAARVRVLS

pLDDT: mean 90.84, std 8.96, range [41.84, 97.69]

Foldseek 3Di:
DDDDDFDPCPQDWDADPDFKIKGFRHPDADPLLLQLQQLLQVVCVVVVDPQWDDWDDDRRMIMTGGDCVGDPPVNVVVVSVVSPVPDDSSPDDHDPDDDDDDDDDDADDPVHPCLQVVCVVVVHGSVVVVVCVNPDDDDDSD